Protein AF-U4KP07-F1 (afdb_monomer_lite)

InterPro domains:
  IPR010368 Control of competence regulator ComK, YlbF/YmcA [PF06133] (3-96)
  IPR016783 Biofilm formation YmcA [PIRSF021287] (2-93)
  IPR023378 YheA/YmcA-like domain superfamily [G3DSA:1.20.1500.10] (1-97)
  IPR023378 YheA/YmcA-like domain superfamily [SSF158622] (5-96)
  IPR052767 Bacterial community development regulator [PTHR38448] (1-96)

Sequence (97 aa):
MSKKQELFEMIQTMEELETYKKLESLVNGDKSLKKRISDMKALQKQLVNAKAIGKTNAISQFETEYESVKRSIEEIPKVDIYLDLQNEINNLLLEIK

Organism: NCBI:txid61635

Structure (mmCIF, N/CA/C/O backbone):
data_AF-U4KP07-F1
#
_entry.id   AF-U4KP07-F1
#
loop_
_atom_site.group_PDB
_atom_site.id
_atom_site.type_symbol
_atom_site.label_atom_id
_atom_site.label_alt_id
_atom_site.label_comp_id
_atom_site.label_asym_id
_atom_site.label_entity_id
_atom_site.label_seq_id
_atom_site.pdbx_PDB_ins_code
_atom_site.Cartn_x
_atom_site.Cartn_y
_atom_site.Cartn_z
_atom_site.occupancy
_atom_site.B_iso_or_equiv
_atom_site.auth_seq_id
_atom_site.auth_comp_id
_atom_site.auth_asym_id
_atom_site.auth_atom_id
_atom_site.pdbx_PDB_model_num
ATOM 1 N N . MET A 1 1 ? 26.402 -26.843 0.612 1.00 50.56 1 MET A N 1
ATOM 2 C CA . MET A 1 1 ? 25.754 -25.527 0.451 1.00 50.56 1 MET A CA 1
ATOM 3 C C . MET A 1 1 ? 24.525 -25.501 1.338 1.00 50.56 1 MET A C 1
ATOM 5 O O . MET A 1 1 ? 23.935 -26.557 1.538 1.00 50.56 1 MET A O 1
ATOM 9 N N . SER A 1 2 ? 24.181 -24.369 1.957 1.00 69.00 2 SER A N 1
ATOM 10 C CA . SER A 1 2 ? 22.917 -24.314 2.711 1.00 69.00 2 SER A CA 1
ATOM 11 C C . SER A 1 2 ? 21.752 -24.155 1.729 1.00 69.00 2 SER A C 1
ATOM 13 O O . SER A 1 2 ? 21.925 -23.488 0.712 1.00 69.00 2 SER A O 1
ATOM 15 N N . LYS A 1 3 ? 20.569 -24.713 2.030 1.00 60.44 3 LYS A N 1
ATOM 16 C CA . LYS A 1 3 ? 19.334 -24.527 1.228 1.00 60.44 3 LYS A CA 1
ATOM 17 C C . LYS A 1 3 ? 19.089 -23.065 0.839 1.00 60.44 3 LYS A C 1
ATOM 19 O O . LYS A 1 3 ? 18.578 -22.774 -0.231 1.00 60.44 3 LYS A O 1
ATOM 24 N N . LYS A 1 4 ? 19.507 -22.142 1.708 1.00 59.84 4 LYS A N 1
ATOM 25 C CA . LYS A 1 4 ? 19.429 -20.699 1.503 1.00 59.84 4 LYS A CA 1
ATOM 26 C C . LYS A 1 4 ? 20.278 -20.209 0.331 1.00 59.84 4 LYS A C 1
ATOM 28 O O . LYS A 1 4 ? 19.852 -19.280 -0.329 1.00 59.84 4 LYS A O 1
ATOM 33 N N . GLN A 1 5 ? 21.446 -20.800 0.076 1.00 62.41 5 GLN A N 1
ATOM 34 C CA . GLN A 1 5 ? 22.319 -20.428 -1.045 1.00 62.41 5 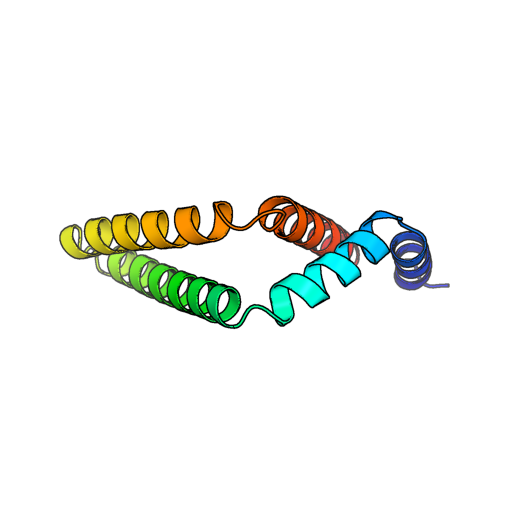GLN A CA 1
ATOM 35 C C . GLN A 1 5 ? 21.797 -20.970 -2.379 1.00 62.41 5 GLN A C 1
ATOM 37 O O . GLN A 1 5 ? 21.759 -20.212 -3.337 1.00 62.41 5 GLN A O 1
ATOM 42 N N . GLU A 1 6 ? 21.321 -22.219 -2.418 1.00 63.69 6 GLU A N 1
ATOM 43 C CA . GLU A 1 6 ? 20.698 -22.796 -3.624 1.00 63.69 6 GLU A CA 1
ATOM 44 C C . GLU A 1 6 ? 19.433 -22.026 -4.022 1.00 63.69 6 GLU A C 1
ATOM 46 O O . GLU A 1 6 ? 19.265 -21.675 -5.185 1.00 63.69 6 GLU A O 1
ATOM 51 N N . LEU A 1 7 ? 18.579 -21.669 -3.053 1.00 59.81 7 LEU A N 1
ATOM 52 C CA . LEU 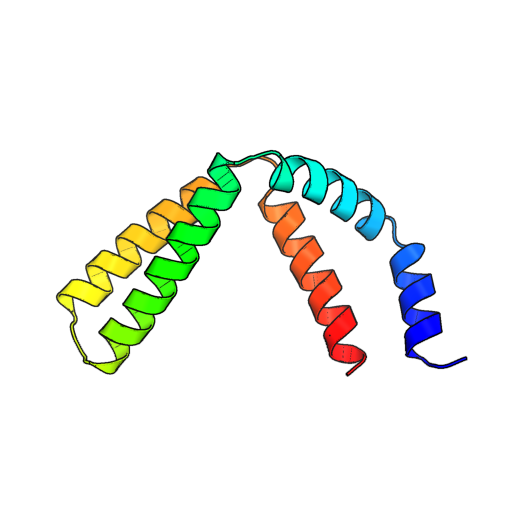A 1 7 ? 17.394 -20.863 -3.347 1.00 59.81 7 LEU A CA 1
ATOM 53 C C . LEU A 1 7 ? 17.758 -19.433 -3.771 1.00 59.81 7 LEU A C 1
ATOM 55 O O . LEU A 1 7 ? 17.089 -18.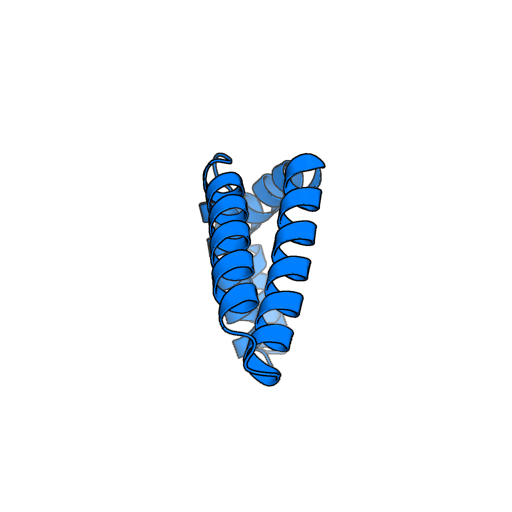860 -4.621 1.00 59.81 7 LEU A O 1
ATOM 59 N N . PHE A 1 8 ? 18.825 -18.852 -3.210 1.00 64.25 8 PHE A N 1
ATOM 60 C CA . PHE A 1 8 ? 19.302 -17.527 -3.616 1.00 64.25 8 PHE A CA 1
ATOM 61 C C . PHE A 1 8 ? 19.828 -17.530 -5.053 1.00 64.25 8 PHE A C 1
ATOM 63 O O . PHE A 1 8 ? 19.575 -16.580 -5.787 1.00 64.25 8 PHE A O 1
ATOM 70 N N . GLU A 1 9 ? 20.522 -18.593 -5.465 1.00 65.19 9 GLU A N 1
ATOM 71 C CA . GLU A 1 9 ? 20.945 -18.786 -6.854 1.00 65.19 9 GLU A CA 1
ATOM 72 C C . GLU A 1 9 ? 19.740 -18.995 -7.776 1.00 65.19 9 GLU A C 1
ATOM 74 O O . GLU A 1 9 ? 19.666 -18.344 -8.814 1.00 65.19 9 GLU A O 1
ATOM 79 N N . MET A 1 10 ? 18.744 -19.791 -7.368 1.00 64.38 10 MET A N 1
ATOM 80 C CA . MET A 1 10 ? 17.502 -19.972 -8.134 1.00 64.38 10 MET A CA 1
ATOM 81 C C . MET A 1 10 ? 16.747 -18.650 -8.332 1.00 64.38 10 MET A C 1
ATOM 83 O O . MET A 1 10 ? 16.396 -18.309 -9.461 1.00 64.38 10 MET A O 1
ATOM 87 N N . ILE A 1 11 ? 16.574 -17.867 -7.262 1.00 63.91 11 ILE A N 1
ATOM 88 C CA . ILE A 1 11 ? 15.947 -16.536 -7.306 1.00 63.91 11 ILE A CA 1
ATOM 89 C C . ILE A 1 11 ? 16.787 -15.561 -8.147 1.00 63.91 11 ILE A C 1
ATOM 91 O O . ILE A 1 11 ? 16.233 -14.723 -8.850 1.00 63.91 11 ILE A O 1
ATOM 95 N N . GLN A 1 12 ? 18.121 -15.654 -8.122 1.00 62.91 12 GLN A N 1
ATOM 96 C CA . GLN A 1 12 ? 18.988 -14.830 -8.975 1.00 62.91 12 GLN A CA 1
ATOM 97 C C . GLN A 1 12 ? 18.899 -15.179 -10.459 1.00 62.91 12 GLN A C 1
ATOM 99 O O . GLN A 1 12 ? 19.087 -14.294 -11.292 1.00 62.91 12 GLN A O 1
ATOM 104 N N . THR A 1 13 ? 18.624 -16.439 -10.788 1.00 64.31 13 THR A N 1
ATOM 105 C CA . THR A 1 13 ? 18.429 -16.886 -12.172 1.00 64.31 13 THR A CA 1
ATOM 106 C C . THR A 1 13 ? 17.009 -16.670 -12.693 1.00 64.31 13 THR A C 1
ATOM 108 O O . THR A 1 13 ? 16.784 -16.810 -13.893 1.00 64.31 13 THR A O 1
ATOM 111 N N . MET A 1 14 ? 16.062 -16.321 -11.818 1.00 68.94 14 MET A N 1
ATOM 112 C CA . MET A 1 14 ? 14.673 -16.061 -12.183 1.00 68.94 14 MET A CA 1
ATOM 113 C C . MET A 1 14 ? 14.542 -14.753 -12.971 1.00 68.94 14 MET A C 1
ATOM 115 O O . MET A 1 14 ? 14.976 -13.681 -12.539 1.00 68.94 14 MET A O 1
ATOM 119 N N . GLU A 1 15 ? 13.897 -14.840 -14.133 1.00 70.31 15 GLU A N 1
ATOM 120 C CA . GLU A 1 15 ? 13.544 -13.697 -14.984 1.00 70.31 15 GLU A CA 1
ATOM 121 C C . GLU A 1 15 ? 12.683 -12.669 -14.221 1.00 70.31 15 GLU A C 1
ATOM 123 O O . GLU A 1 15 ? 12.762 -11.455 -14.466 1.00 70.31 15 GLU A O 1
ATOM 128 N N . GLU A 1 16 ? 11.932 -13.141 -13.221 1.00 67.50 16 GLU A N 1
ATOM 129 C CA . GLU A 1 16 ? 11.165 -12.319 -12.290 1.00 67.50 16 GLU A CA 1
ATOM 130 C C . GLU A 1 16 ? 12.039 -11.340 -11.490 1.00 67.50 16 GLU A C 1
ATOM 132 O O . GLU A 1 16 ? 11.610 -10.210 -11.253 1.00 67.50 16 GLU A O 1
ATOM 137 N N . LEU A 1 17 ? 13.280 -11.694 -11.126 1.00 76.44 17 LEU A N 1
ATOM 138 C CA . LEU A 1 17 ? 14.151 -10.824 -10.325 1.00 76.44 17 LEU A CA 1
ATOM 139 C C . LEU A 1 17 ? 14.695 -9.644 -11.140 1.00 76.44 17 LEU A C 1
ATOM 141 O O . LEU A 1 17 ? 14.765 -8.515 -10.650 1.00 76.44 17 LEU A O 1
ATOM 145 N N . GLU A 1 18 ? 15.068 -9.876 -12.397 1.00 77.50 18 GLU A N 1
ATOM 146 C CA . GLU A 1 18 ? 15.498 -8.798 -13.296 1.00 77.50 18 GLU A CA 1
ATOM 147 C C . GLU A 1 18 ? 14.334 -7.870 -13.656 1.00 77.50 18 GLU A C 1
ATOM 149 O O . GLU A 1 18 ? 14.501 -6.649 -13.744 1.00 77.50 18 GLU A O 1
ATOM 154 N N . THR A 1 19 ? 13.132 -8.428 -13.796 1.00 75.81 19 THR A N 1
ATOM 155 C CA . THR A 1 19 ? 11.900 -7.649 -13.954 1.00 75.81 19 THR A CA 1
ATOM 156 C C . THR A 1 19 ? 11.600 -6.834 -12.695 1.00 75.81 19 THR A C 1
ATOM 158 O O . THR A 1 19 ? 11.350 -5.629 -12.799 1.00 75.81 19 THR A O 1
ATOM 161 N N . TYR A 1 20 ? 11.730 -7.439 -11.510 1.00 80.56 20 TYR A N 1
ATOM 162 C CA . TYR A 1 20 ? 11.578 -6.768 -10.220 1.00 80.56 20 TYR A CA 1
ATOM 163 C C . TYR A 1 20 ? 12.556 -5.602 -10.079 1.00 80.56 20 TYR A C 1
ATOM 165 O O . TYR A 1 20 ? 12.115 -4.497 -9.797 1.00 80.56 20 TYR A O 1
ATOM 173 N N . LYS A 1 21 ? 13.857 -5.779 -10.351 1.00 80.75 21 LYS A N 1
ATOM 174 C CA . LYS A 1 21 ? 14.858 -4.694 -10.252 1.00 80.75 21 LYS A CA 1
ATOM 175 C C . LYS A 1 21 ? 14.552 -3.519 -11.183 1.00 80.75 21 LYS A C 1
ATOM 177 O O . LYS A 1 21 ? 14.721 -2.358 -10.803 1.00 80.75 21 LYS A O 1
ATOM 182 N N . LYS A 1 22 ? 14.093 -3.795 -12.409 1.00 82.44 22 LYS A N 1
ATOM 183 C CA . LYS A 1 22 ? 13.697 -2.747 -13.367 1.00 82.44 22 LYS A CA 1
ATOM 184 C C . LYS A 1 22 ? 12.493 -1.962 -12.857 1.00 82.44 22 LYS A C 1
ATOM 186 O O . LYS A 1 22 ? 12.507 -0.732 -12.889 1.00 82.44 22 LYS A O 1
ATOM 191 N N . LEU A 1 23 ? 11.473 -2.663 -12.369 1.00 80.62 23 LEU A N 1
ATOM 192 C CA . LEU A 1 23 ? 10.291 -2.042 -11.778 1.00 80.62 23 LEU A CA 1
ATOM 193 C C . LEU A 1 23 ? 10.634 -1.295 -10.489 1.00 80.62 23 LEU A C 1
ATOM 195 O O . LEU A 1 23 ? 10.187 -0.170 -10.309 1.00 80.62 23 LEU A O 1
ATOM 199 N N . GLU A 1 24 ? 11.499 -1.855 -9.650 1.00 81.44 24 GLU A N 1
ATOM 200 C CA . GLU A 1 24 ? 11.984 -1.243 -8.419 1.00 81.44 24 GLU A CA 1
ATOM 201 C C . GLU A 1 24 ? 12.686 0.083 -8.708 1.00 81.44 24 GLU A C 1
ATOM 203 O O . GLU A 1 24 ? 12.451 1.054 -7.999 1.00 81.44 24 GLU A O 1
ATOM 208 N N . SER A 1 25 ? 13.508 0.170 -9.758 1.00 81.88 25 SER A N 1
ATOM 209 C CA . SER A 1 25 ? 14.153 1.426 -10.160 1.00 81.88 25 SER A CA 1
ATOM 210 C C . SER A 1 25 ? 13.133 2.490 -10.587 1.00 81.88 25 SER A C 1
ATOM 212 O O . SER A 1 25 ? 13.227 3.643 -10.160 1.00 81.88 25 SER A O 1
ATOM 214 N N . LEU A 1 26 ? 12.118 2.093 -11.361 1.00 76.56 26 LEU A N 1
ATOM 215 C CA . LEU A 1 26 ? 11.033 2.979 -11.796 1.00 76.56 26 LEU A CA 1
ATOM 216 C C . LEU A 1 26 ? 10.189 3.461 -10.606 1.00 76.56 26 LEU A C 1
ATOM 218 O O . LEU A 1 26 ? 9.956 4.659 -10.450 1.00 76.56 26 LEU A O 1
ATOM 222 N N . VAL A 1 27 ? 9.813 2.541 -9.719 1.00 77.44 27 VAL A N 1
ATOM 223 C CA . VAL A 1 27 ? 9.041 2.805 -8.498 1.00 77.44 27 VAL A CA 1
ATOM 224 C C . VAL A 1 27 ? 9.842 3.650 -7.506 1.00 77.44 27 VAL A C 1
ATOM 226 O O . VAL A 1 27 ? 9.314 4.587 -6.910 1.00 77.44 27 VAL A O 1
ATOM 229 N N . ASN A 1 28 ? 11.139 3.376 -7.339 1.00 76.19 28 ASN A N 1
ATOM 230 C CA . ASN A 1 28 ? 11.998 4.129 -6.430 1.00 76.19 28 ASN A CA 1
ATOM 231 C C . ASN A 1 28 ? 12.307 5.542 -6.922 1.00 76.19 28 ASN A C 1
ATOM 233 O O . ASN A 1 28 ? 12.565 6.412 -6.079 1.00 76.19 28 ASN A O 1
ATOM 237 N N . GLY A 1 29 ? 12.300 5.756 -8.239 1.00 79.12 29 GLY A N 1
ATOM 238 C CA . GLY A 1 29 ? 12.418 7.072 -8.863 1.00 79.12 29 GLY A CA 1
ATOM 239 C C . GLY A 1 29 ? 11.161 7.927 -8.698 1.00 79.12 29 GLY A C 1
ATOM 240 O O . GLY A 1 29 ? 11.257 9.156 -8.648 1.00 79.12 29 GLY A O 1
ATOM 241 N N . ASP A 1 30 ? 9.997 7.299 -8.534 1.00 82.00 30 ASP A N 1
ATOM 242 C CA . ASP A 1 30 ? 8.734 8.002 -8.355 1.00 82.00 30 ASP A CA 1
ATOM 243 C C . ASP A 1 30 ? 8.535 8.455 -6.894 1.00 82.00 30 ASP A C 1
ATOM 245 O O . ASP A 1 30 ? 8.046 7.745 -6.008 1.00 82.00 30 ASP A O 1
ATOM 249 N N . LYS A 1 31 ? 8.914 9.713 -6.637 1.00 82.88 31 LYS A N 1
ATOM 250 C CA . LYS A 1 31 ? 8.698 10.380 -5.343 1.00 82.88 31 LYS A CA 1
ATOM 251 C C . LYS A 1 31 ? 7.214 10.485 -4.972 1.00 82.88 31 LYS A C 1
ATOM 253 O O . LYS A 1 31 ? 6.898 10.483 -3.782 1.00 82.88 31 LYS A O 1
ATOM 258 N N . SER A 1 32 ? 6.320 10.584 -5.959 1.00 84.12 32 SER A N 1
ATOM 259 C CA . SER A 1 32 ? 4.870 10.645 -5.748 1.00 84.12 32 SER A CA 1
ATOM 260 C C . SER A 1 32 ? 4.360 9.304 -5.235 1.00 84.1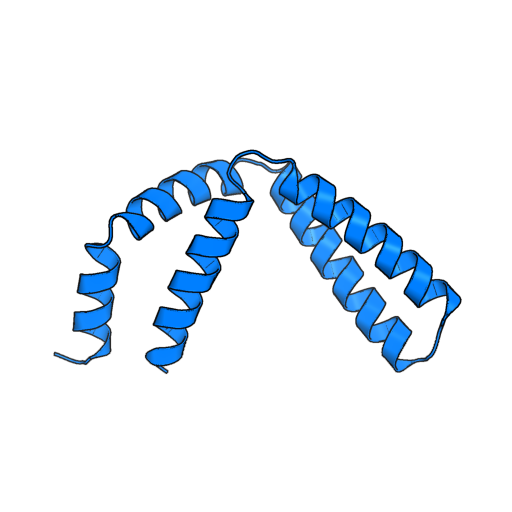2 32 SER A C 1
ATOM 262 O O . SER A 1 32 ? 3.674 9.264 -4.215 1.00 84.12 32 SER A O 1
ATOM 264 N N . LEU A 1 33 ? 4.785 8.199 -5.853 1.00 84.12 33 LEU A N 1
ATOM 265 C CA . LEU A 1 33 ? 4.461 6.844 -5.407 1.00 84.12 33 LEU A CA 1
ATOM 266 C C . LEU A 1 33 ? 4.977 6.566 -3.992 1.00 84.12 33 LEU A C 1
ATOM 268 O O . LEU A 1 33 ? 4.215 6.132 -3.128 1.00 84.12 33 LEU A O 1
ATOM 272 N N . LYS A 1 34 ? 6.242 6.893 -3.701 1.00 83.81 34 LYS A N 1
ATOM 273 C CA . LYS A 1 34 ? 6.791 6.758 -2.339 1.00 83.81 34 LYS A CA 1
ATOM 274 C C . LYS A 1 34 ? 5.972 7.518 -1.303 1.00 83.81 34 LYS A C 1
ATOM 276 O O . LYS A 1 34 ? 5.704 6.987 -0.223 1.00 83.81 34 LYS A O 1
ATOM 281 N N . LYS A 1 35 ? 5.557 8.742 -1.635 1.00 87.75 35 LYS A N 1
ATOM 282 C CA . LYS A 1 35 ? 4.697 9.545 -0.766 1.00 87.75 35 LYS A CA 1
ATOM 283 C C . LYS A 1 35 ? 3.332 8.878 -0.576 1.00 87.75 35 LYS A C 1
ATOM 285 O O . LYS A 1 35 ? 2.924 8.700 0.564 1.00 87.75 35 LYS A O 1
ATOM 290 N N . ARG A 1 36 ? 2.680 8.427 -1.653 1.00 88.94 36 ARG A N 1
ATOM 291 C CA . ARG A 1 36 ? 1.384 7.723 -1.598 1.00 88.94 36 ARG A CA 1
ATOM 292 C C . ARG A 1 36 ? 1.451 6.455 -0.746 1.00 88.94 36 ARG A C 1
ATOM 294 O O . ARG A 1 36 ? 0.589 6.257 0.099 1.00 88.94 36 ARG A O 1
ATOM 301 N N . ILE A 1 37 ? 2.494 5.634 -0.894 1.00 85.44 37 ILE A N 1
ATOM 302 C CA . ILE A 1 37 ? 2.694 4.427 -0.069 1.00 85.44 37 ILE A CA 1
ATOM 303 C C . ILE A 1 37 ? 2.895 4.794 1.405 1.00 85.44 37 ILE A C 1
ATOM 305 O O . ILE A 1 37 ? 2.369 4.118 2.290 1.00 85.44 37 ILE A O 1
ATOM 309 N N . SER A 1 38 ? 3.659 5.851 1.688 1.00 88.44 38 SER A N 1
ATOM 310 C CA . SER A 1 38 ? 3.851 6.338 3.057 1.00 88.44 38 SER A CA 1
ATOM 311 C C . SER A 1 38 ? 2.533 6.813 3.674 1.00 88.44 38 SER A C 1
ATOM 313 O O . SER A 1 38 ? 2.206 6.422 4.796 1.00 88.44 38 SER A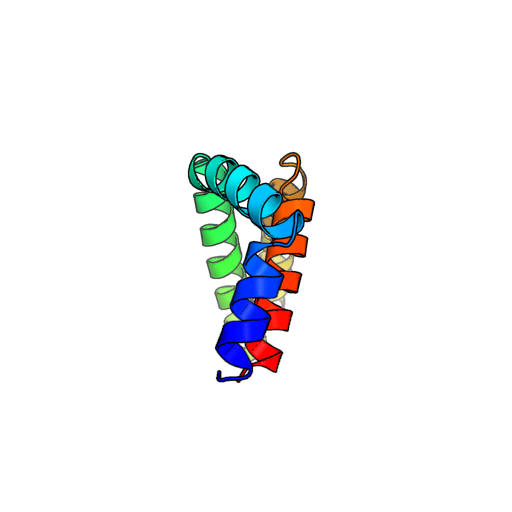 O 1
ATOM 315 N N . ASP A 1 39 ? 1.763 7.604 2.927 1.00 89.62 39 ASP A N 1
ATOM 316 C CA . ASP A 1 39 ? 0.454 8.116 3.336 1.00 89.62 39 ASP A CA 1
ATOM 317 C C . ASP A 1 39 ? -0.526 6.943 3.571 1.00 89.62 39 ASP A C 1
ATOM 319 O O . ASP A 1 39 ? -1.178 6.874 4.613 1.00 89.62 39 ASP A O 1
ATOM 323 N N . MET A 1 40 ? -0.532 5.938 2.686 1.00 90.44 40 MET A N 1
ATOM 324 C CA . MET A 1 40 ? -1.328 4.710 2.824 1.00 90.44 40 MET A CA 1
ATOM 325 C C . MET A 1 40 ? -0.991 3.928 4.104 1.00 90.44 40 MET A C 1
ATOM 327 O O . MET A 1 40 ? -1.890 3.499 4.828 1.00 90.44 40 MET A O 1
ATOM 331 N N . LYS A 1 41 ? 0.300 3.760 4.425 1.00 90.69 41 LYS A N 1
ATOM 332 C CA . LYS A 1 41 ? 0.742 3.079 5.658 1.00 90.69 41 LYS A CA 1
ATOM 333 C C . LYS A 1 41 ? 0.340 3.850 6.916 1.00 90.69 41 LYS A C 1
ATOM 335 O O . LYS A 1 41 ? -0.028 3.239 7.922 1.00 90.69 41 LYS A O 1
ATOM 340 N N . ALA A 1 42 ? 0.401 5.181 6.873 1.00 93.50 42 ALA A N 1
ATOM 341 C CA . ALA A 1 42 ? -0.049 6.024 7.975 1.00 93.50 42 ALA A CA 1
ATOM 342 C C . ALA A 1 42 ? -1.560 5.870 8.211 1.00 93.50 42 ALA A C 1
ATOM 344 O O . ALA A 1 42 ? -1.967 5.627 9.351 1.00 93.50 42 ALA A O 1
ATOM 345 N N . LEU A 1 43 ? -2.362 5.904 7.141 1.00 93.12 43 LEU A N 1
ATOM 346 C CA . LEU A 1 43 ? -3.809 5.668 7.187 1.00 93.12 43 LEU A CA 1
ATOM 347 C C . LEU A 1 43 ? -4.143 4.280 7.736 1.00 93.12 43 LEU A C 1
ATOM 349 O O . LEU A 1 43 ? -4.984 4.159 8.621 1.00 93.12 43 LEU A O 1
ATOM 353 N N . GLN A 1 44 ? -3.431 3.236 7.306 1.00 90.69 44 GLN A N 1
ATOM 354 C CA . GLN A 1 44 ? -3.633 1.879 7.821 1.00 90.69 44 GLN A CA 1
ATOM 355 C C . GLN A 1 44 ? -3.381 1.798 9.337 1.00 90.69 44 GLN A C 1
ATOM 357 O O . GLN A 1 44 ? -4.155 1.180 10.070 1.00 90.69 44 GLN A O 1
ATOM 362 N N . LYS A 1 45 ? -2.337 2.469 9.840 1.00 94.19 45 LYS A N 1
ATOM 363 C CA . LYS A 1 45 ? -2.058 2.544 11.282 1.00 94.19 45 LYS A CA 1
ATOM 364 C C . LYS A 1 45 ? -3.151 3.307 12.035 1.00 94.19 45 LYS A C 1
ATOM 366 O O . LYS A 1 45 ? -3.561 2.879 13.115 1.00 94.19 45 LYS A O 1
ATOM 371 N N . GLN A 1 46 ? -3.622 4.423 11.481 1.00 91.75 46 GLN A N 1
ATOM 372 C CA . GLN A 1 46 ? -4.725 5.195 12.056 1.00 91.75 46 GLN A CA 1
ATOM 373 C C . GLN A 1 46 ? -6.026 4.389 12.078 1.00 91.75 46 GLN A C 1
ATOM 375 O O . GLN A 1 46 ? -6.725 4.409 13.089 1.00 91.75 46 GLN A O 1
ATOM 380 N N . LEU A 1 47 ? -6.297 3.616 11.027 1.00 92.31 47 LEU A N 1
ATOM 381 C CA . LEU A 1 47 ? -7.441 2.722 10.933 1.00 92.31 47 LEU A CA 1
ATOM 382 C C . LEU A 1 47 ? -7.395 1.623 11.999 1.00 92.31 47 LEU A C 1
ATOM 384 O O . LEU A 1 47 ? -8.383 1.419 12.700 1.00 92.31 47 LEU A O 1
ATOM 388 N N . VAL A 1 48 ? -6.250 0.950 12.173 1.00 94.12 48 VAL A N 1
ATOM 389 C CA . VAL A 1 48 ? -6.067 -0.060 13.235 1.00 94.12 48 VAL A CA 1
ATOM 390 C C . VAL A 1 48 ? -6.301 0.555 14.615 1.00 94.12 48 VAL A C 1
ATOM 392 O O . VAL A 1 48 ? -7.009 -0.029 15.433 1.00 94.12 48 VAL A O 1
ATOM 395 N N . ASN A 1 49 ? -5.778 1.759 14.864 1.00 93.38 49 ASN A N 1
ATOM 396 C CA . ASN A 1 49 ? -6.010 2.471 16.120 1.00 93.38 49 ASN A CA 1
ATOM 397 C C . ASN A 1 49 ? -7.496 2.825 16.313 1.00 93.38 49 ASN A C 1
ATOM 399 O O . ASN A 1 49 ? -8.057 2.569 17.372 1.00 93.38 49 ASN A O 1
ATOM 403 N N . ALA A 1 50 ? -8.158 3.359 15.282 1.00 91.81 50 ALA A N 1
ATOM 404 C CA . ALA A 1 50 ? -9.576 3.709 15.319 1.00 91.81 50 ALA A CA 1
ATOM 405 C C . ALA A 1 50 ? -10.472 2.484 15.569 1.00 91.81 50 ALA A C 1
ATOM 407 O O . ALA A 1 50 ? -11.421 2.583 16.352 1.00 91.81 50 ALA A O 1
ATOM 408 N N . LYS A 1 51 ? -10.135 1.334 14.963 1.00 90.69 51 LYS A N 1
ATOM 409 C CA . LYS A 1 51 ? -10.771 0.030 15.213 1.00 90.69 51 LYS A CA 1
ATOM 410 C C . LYS A 1 51 ? -10.571 -0.421 16.659 1.00 90.69 51 LYS A C 1
ATOM 412 O O . LYS A 1 51 ? -11.544 -0.812 17.295 1.00 90.69 51 LYS A O 1
ATOM 417 N N . ALA A 1 52 ? -9.359 -0.291 17.200 1.00 92.75 52 ALA A N 1
ATOM 418 C CA . ALA A 1 52 ? -9.052 -0.676 18.579 1.00 92.75 52 ALA A CA 1
ATOM 419 C C . ALA A 1 52 ? -9.859 0.115 19.627 1.00 92.75 52 ALA A C 1
ATOM 421 O O . ALA A 1 52 ? -10.239 -0.443 20.652 1.00 92.75 52 ALA A O 1
ATOM 422 N N . ILE A 1 53 ? -10.152 1.394 19.367 1.00 93.12 53 ILE A N 1
ATOM 423 C CA . ILE A 1 53 ? -10.920 2.266 20.277 1.00 93.12 53 ILE A CA 1
ATOM 424 C C . ILE A 1 53 ? -12.406 2.412 19.897 1.00 93.12 53 ILE A C 1
ATOM 426 O O . ILE A 1 53 ? -13.107 3.230 20.492 1.00 93.12 53 ILE A O 1
ATOM 430 N N . GLY A 1 54 ? -12.891 1.668 18.896 1.00 89.81 54 GLY A N 1
ATOM 431 C CA . GLY A 1 54 ? -14.309 1.622 18.513 1.00 89.81 54 GLY A CA 1
ATOM 432 C C . GLY A 1 54 ? -14.886 2.904 17.892 1.00 89.81 54 GLY A C 1
ATOM 433 O O . GLY A 1 54 ? -16.096 3.119 17.951 1.00 89.81 54 GLY A O 1
ATOM 434 N N . LYS A 1 55 ? -14.064 3.780 17.294 1.00 90.00 55 LYS A N 1
ATOM 435 C CA . LYS A 1 55 ? -14.534 5.043 16.683 1.00 90.00 55 LYS A CA 1
ATOM 436 C C . LYS A 1 55 ? -15.075 4.831 15.263 1.00 90.00 55 LYS A C 1
ATOM 438 O O . LYS A 1 55 ? -14.397 5.147 14.289 1.00 90.00 55 LYS A O 1
ATOM 443 N N . THR A 1 56 ? -16.312 4.358 15.143 1.00 87.56 56 THR A N 1
ATOM 444 C CA . THR A 1 56 ? -16.994 4.036 13.868 1.00 87.56 56 THR A CA 1
ATOM 445 C C . THR A 1 56 ? -16.922 5.128 12.795 1.00 87.56 56 THR A C 1
ATOM 447 O O . THR A 1 56 ? -16.599 4.821 11.650 1.00 87.56 56 THR A O 1
ATOM 450 N N . ASN A 1 57 ? -17.126 6.402 13.145 1.00 90.12 57 ASN A N 1
ATOM 451 C CA . ASN A 1 57 ? -17.031 7.502 12.170 1.00 90.12 57 ASN A CA 1
ATOM 452 C C . ASN A 1 57 ? -15.608 7.672 11.610 1.00 90.12 57 ASN A C 1
ATOM 454 O O . ASN A 1 57 ? -15.434 7.868 10.411 1.00 90.12 57 ASN A O 1
ATOM 458 N N . ALA A 1 58 ? -14.589 7.555 12.468 1.00 89.44 58 ALA A N 1
ATOM 459 C CA . ALA A 1 58 ? -13.192 7.657 12.051 1.00 89.44 58 ALA A CA 1
ATOM 460 C C . ALA A 1 58 ? -12.752 6.429 11.240 1.00 89.44 58 ALA A C 1
ATOM 462 O O . ALA A 1 58 ? -11.978 6.565 10.303 1.00 89.44 58 ALA A O 1
ATOM 463 N N . ILE A 1 59 ? -13.271 5.241 11.571 1.00 91.25 59 ILE A N 1
ATOM 464 C CA . ILE A 1 59 ? -13.029 4.006 10.811 1.00 91.25 59 ILE A CA 1
ATOM 465 C C . ILE A 1 59 ? -13.499 4.179 9.364 1.00 91.25 59 ILE A C 1
ATOM 467 O O . ILE A 1 59 ? -12.703 3.980 8.455 1.00 91.25 59 ILE A O 1
ATOM 471 N N . SER A 1 60 ? -14.746 4.616 9.161 1.00 92.88 60 SER A N 1
ATOM 472 C CA . SER A 1 60 ? -15.311 4.821 7.819 1.00 92.88 60 SER A CA 1
ATOM 473 C C . SER A 1 60 ? -14.542 5.876 7.012 1.00 92.88 60 SER A C 1
ATOM 475 O O . SER A 1 60 ? -14.246 5.680 5.830 1.00 92.88 60 SER A O 1
ATOM 477 N N . GLN A 1 61 ? -14.142 6.974 7.664 1.00 93.25 61 GLN A N 1
ATOM 478 C CA . GLN A 1 61 ? -13.326 8.008 7.030 1.00 93.25 61 GLN A CA 1
ATOM 479 C C . GLN A 1 61 ? -11.958 7.461 6.595 1.00 93.25 61 GLN A C 1
ATOM 481 O O . GLN A 1 61 ? -11.585 7.601 5.432 1.00 93.25 61 GLN A O 1
ATOM 486 N N . PHE A 1 62 ? -11.230 6.798 7.498 1.00 92.56 62 PHE A N 1
ATOM 487 C CA . PHE A 1 62 ? -9.915 6.243 7.180 1.00 92.56 62 PHE A CA 1
ATOM 488 C C . PHE A 1 62 ? -9.986 5.110 6.153 1.00 92.56 62 PHE A C 1
ATOM 490 O O . PHE A 1 62 ? -9.068 4.993 5.350 1.00 92.56 62 PHE A O 1
ATOM 497 N N . GLU A 1 63 ? -11.053 4.305 6.129 1.00 91.06 63 GLU A N 1
ATOM 498 C CA . GLU A 1 63 ? -11.280 3.304 5.075 1.00 91.06 63 GLU A CA 1
ATOM 499 C C . GLU A 1 63 ? -11.484 3.967 3.712 1.00 91.06 63 GLU A C 1
ATOM 501 O O . GLU A 1 63 ? -10.856 3.564 2.737 1.00 91.06 63 GLU A O 1
ATOM 506 N N . THR A 1 64 ? -12.282 5.032 3.646 1.00 94.62 64 THR A N 1
ATOM 507 C CA . THR A 1 64 ? -12.507 5.772 2.395 1.00 94.62 64 THR A CA 1
ATOM 508 C C . THR A 1 64 ? -11.217 6.417 1.882 1.00 94.62 64 THR A C 1
ATOM 510 O O . THR A 1 64 ? -10.889 6.308 0.699 1.00 94.62 64 THR A O 1
ATOM 513 N N . GLU A 1 65 ? -10.460 7.070 2.767 1.00 93.12 65 GLU A N 1
ATOM 514 C CA . GLU A 1 65 ? -9.173 7.679 2.421 1.00 93.12 65 GLU A CA 1
ATOM 515 C C . GLU A 1 65 ? -8.145 6.618 2.003 1.00 93.12 65 GLU A C 1
ATOM 517 O O . GLU A 1 65 ? -7.445 6.799 1.005 1.00 93.12 65 GLU A O 1
ATOM 522 N N . TYR A 1 66 ? -8.091 5.486 2.710 1.00 92.62 66 TYR A N 1
ATOM 523 C CA . TYR A 1 66 ? -7.221 4.361 2.373 1.00 92.62 66 TYR A CA 1
ATOM 524 C C . TYR A 1 66 ? -7.526 3.812 0.977 1.00 92.62 66 TYR A C 1
ATOM 526 O O . TYR A 1 66 ? -6.610 3.689 0.166 1.00 92.62 66 TYR A O 1
ATOM 534 N N . GLU A 1 67 ? -8.797 3.555 0.661 1.00 92.06 67 GLU A N 1
ATOM 535 C CA . GLU A 1 67 ? -9.210 3.069 -0.660 1.00 92.06 67 GLU A CA 1
ATOM 536 C C . GLU A 1 67 ? -8.900 4.079 -1.770 1.00 92.06 67 GLU A C 1
ATOM 538 O O . GLU A 1 67 ? -8.454 3.701 -2.853 1.00 92.06 67 GLU A O 1
ATOM 543 N N . SER A 1 68 ? -9.066 5.378 -1.506 1.00 93.19 68 SER A N 1
ATOM 544 C CA . SER A 1 68 ? -8.696 6.417 -2.471 1.00 93.19 68 SER A CA 1
ATOM 545 C C . SER A 1 68 ? -7.194 6.427 -2.753 1.00 93.19 68 SER A C 1
ATOM 547 O O . SER A 1 68 ? -6.787 6.550 -3.911 1.00 93.19 68 SER A O 1
ATOM 549 N N . VAL A 1 69 ? -6.358 6.317 -1.716 1.00 89.94 69 VAL A N 1
ATOM 550 C CA . VAL A 1 69 ? -4.900 6.283 -1.890 1.00 89.94 69 VAL A CA 1
ATOM 551 C C . VAL A 1 69 ? -4.480 4.987 -2.581 1.00 89.94 69 VAL A C 1
ATOM 553 O O . VAL A 1 69 ? -3.662 5.049 -3.498 1.00 89.94 69 VAL A O 1
ATOM 556 N N . LYS A 1 70 ? -5.079 3.850 -2.213 1.00 87.12 70 LYS A N 1
ATOM 557 C CA . LYS A 1 70 ? -4.840 2.540 -2.829 1.00 87.12 70 LYS A CA 1
ATOM 558 C C . LYS A 1 70 ? -5.136 2.557 -4.328 1.00 87.12 70 LYS A C 1
ATOM 560 O O . LYS A 1 70 ? -4.236 2.258 -5.104 1.00 87.12 70 LYS A O 1
ATOM 565 N N . ARG A 1 71 ? -6.313 3.034 -4.749 1.00 88.94 71 ARG A N 1
ATOM 566 C CA . ARG A 1 71 ? -6.643 3.178 -6.182 1.00 88.94 71 ARG A CA 1
ATOM 567 C C . ARG A 1 71 ? -5.653 4.067 -6.919 1.00 88.94 71 ARG A C 1
ATOM 569 O O . ARG A 1 71 ? -5.219 3.741 -8.011 1.00 88.94 71 ARG A O 1
ATOM 576 N N . SER A 1 72 ? -5.246 5.172 -6.296 1.00 87.00 72 SER A N 1
ATOM 577 C CA . SER A 1 72 ? -4.279 6.082 -6.913 1.00 87.00 72 SER A CA 1
ATOM 578 C C . SER A 1 72 ? -2.879 5.480 -7.077 1.00 87.00 72 SER A C 1
ATOM 580 O O . SER A 1 72 ? -2.077 5.995 -7.853 1.00 87.00 72 SER A O 1
ATOM 582 N N . ILE A 1 73 ? -2.563 4.441 -6.298 1.00 85.06 73 ILE A N 1
ATOM 583 C CA . ILE A 1 73 ? -1.351 3.646 -6.462 1.00 85.06 73 ILE A CA 1
ATOM 584 C C . ILE A 1 73 ? -1.580 2.655 -7.604 1.00 85.06 73 ILE A C 1
ATOM 586 O O . ILE A 1 73 ? -0.785 2.674 -8.532 1.00 85.06 73 ILE A O 1
ATOM 590 N N . GLU A 1 74 ? -2.674 1.887 -7.590 1.00 83.62 74 GLU A N 1
ATOM 591 C CA . GLU A 1 74 ? -3.045 0.901 -8.632 1.00 83.62 74 GLU A CA 1
ATOM 592 C C . GLU A 1 74 ? -3.137 1.513 -10.047 1.00 83.62 74 GLU A C 1
ATOM 594 O O . GLU A 1 74 ? -2.805 0.871 -11.039 1.00 83.62 74 GLU A O 1
ATOM 599 N N . GLU A 1 75 ? -3.512 2.790 -10.167 1.00 85.00 75 GLU A N 1
ATOM 600 C CA . GLU A 1 75 ? -3.500 3.527 -11.442 1.00 85.00 75 GLU A CA 1
ATOM 601 C C . GLU A 1 75 ? -2.093 3.705 -12.044 1.00 85.00 75 GLU A C 1
ATOM 603 O O . GLU A 1 75 ? -1.959 4.025 -13.230 1.00 85.00 75 GLU A O 1
ATOM 608 N N . ILE A 1 76 ? -1.031 3.524 -11.254 1.00 81.19 76 ILE A N 1
ATOM 609 C CA . ILE A 1 76 ? 0.343 3.649 -11.731 1.00 81.19 76 ILE A CA 1
ATOM 610 C C . ILE A 1 76 ? 0.687 2.410 -12.561 1.00 81.19 76 ILE A C 1
ATOM 612 O O . ILE A 1 76 ? 0.694 1.289 -12.042 1.00 81.19 76 ILE A O 1
ATOM 616 N N . PRO A 1 77 ? 1.052 2.586 -13.846 1.00 78.44 77 PRO A N 1
ATOM 617 C CA . PRO A 1 77 ? 1.365 1.466 -14.713 1.00 78.44 77 PRO A CA 1
ATOM 618 C C . PRO A 1 77 ? 2.436 0.568 -14.100 1.00 78.44 77 PRO A C 1
ATOM 620 O O . PRO A 1 77 ? 3.521 1.031 -13.744 1.00 78.44 77 PRO A O 1
ATOM 623 N N . LYS A 1 78 ? 2.151 -0.737 -14.071 1.00 75.50 78 LYS A N 1
ATOM 624 C CA . LYS A 1 78 ? 3.057 -1.794 -13.594 1.00 75.50 78 LYS A CA 1
ATOM 625 C C . LYS A 1 78 ? 3.305 -1.806 -12.078 1.00 75.50 78 LYS A C 1
ATOM 627 O O . LYS A 1 78 ? 4.138 -2.599 -11.641 1.00 75.50 78 LYS A O 1
ATOM 632 N N . VAL A 1 79 ? 2.607 -0.990 -11.278 1.00 80.81 79 VAL A N 1
ATOM 633 C CA . VAL A 1 79 ? 2.746 -1.058 -9.813 1.00 80.81 79 VAL A CA 1
ATOM 634 C C . VAL A 1 79 ? 2.214 -2.378 -9.263 1.00 80.81 79 VAL A C 1
ATOM 636 O O . VAL A 1 79 ? 2.843 -2.946 -8.380 1.00 80.81 79 VAL A O 1
ATOM 639 N N . ASP A 1 80 ? 1.113 -2.888 -9.819 1.00 76.62 80 ASP A N 1
ATOM 640 C CA . ASP A 1 80 ? 0.511 -4.152 -9.384 1.00 76.62 80 ASP A CA 1
ATOM 641 C C . ASP A 1 80 ? 1.485 -5.305 -9.620 1.00 76.62 80 ASP A C 1
ATOM 643 O O . ASP A 1 80 ? 1.821 -6.036 -8.699 1.00 76.62 80 ASP A O 1
ATOM 647 N N . ILE A 1 81 ? 2.078 -5.349 -10.818 1.00 77.19 81 ILE A N 1
ATOM 648 C CA . ILE A 1 81 ? 3.120 -6.318 -11.184 1.00 77.19 81 ILE A CA 1
ATOM 649 C C . ILE A 1 81 ? 4.314 -6.220 -10.225 1.00 77.19 81 ILE A C 1
ATOM 651 O O . ILE A 1 81 ? 4.869 -7.232 -9.812 1.00 77.19 81 ILE A O 1
ATOM 655 N N . TYR A 1 82 ? 4.724 -5.005 -9.853 1.00 82.31 82 TYR A N 1
ATOM 656 C CA . TYR A 1 82 ? 5.803 -4.815 -8.886 1.00 82.31 82 TYR A CA 1
ATOM 657 C C . TYR A 1 82 ? 5.440 -5.344 -7.490 1.00 82.31 82 TYR A C 1
ATOM 659 O O . TYR A 1 82 ? 6.271 -5.993 -6.856 1.00 82.31 82 TYR A O 1
ATOM 667 N N . LEU A 1 83 ? 4.225 -5.071 -7.008 1.00 80.50 83 LEU A N 1
ATOM 668 C CA . LEU A 1 83 ? 3.749 -5.527 -5.701 1.00 80.50 83 LEU A CA 1
ATOM 669 C C . LEU A 1 83 ? 3.569 -7.048 -5.656 1.00 80.50 83 LEU A C 1
ATOM 671 O O . LEU A 1 83 ? 3.926 -7.666 -4.653 1.00 80.50 83 LEU A O 1
ATOM 675 N N . ASP A 1 84 ? 3.080 -7.649 -6.737 1.00 79.50 84 ASP A N 1
ATOM 676 C CA . ASP A 1 84 ? 2.935 -9.098 -6.874 1.00 79.50 84 ASP A CA 1
ATOM 677 C C . ASP A 1 84 ? 4.303 -9.782 -6.853 1.00 79.50 84 ASP A C 1
ATOM 679 O O . ASP A 1 84 ? 4.542 -10.642 -6.005 1.00 79.50 84 ASP A O 1
ATOM 683 N N . LEU A 1 85 ? 5.254 -9.309 -7.667 1.00 79.31 85 LEU A N 1
ATOM 684 C CA . LEU A 1 85 ? 6.637 -9.801 -7.651 1.00 79.31 85 LEU A CA 1
ATOM 685 C C . LEU A 1 85 ? 7.296 -9.615 -6.279 1.00 79.31 85 LEU A C 1
ATOM 687 O O . LEU A 1 85 ? 8.011 -10.492 -5.797 1.00 79.31 85 LEU A O 1
ATOM 691 N N . GLN A 1 86 ? 7.049 -8.482 -5.615 1.00 78.88 86 GLN A N 1
ATOM 692 C CA . GLN A 1 86 ? 7.545 -8.243 -4.262 1.00 78.88 86 GLN A CA 1
ATOM 693 C C . GLN A 1 86 ? 6.978 -9.262 -3.265 1.00 78.88 86 GLN A C 1
ATOM 695 O O . GLN A 1 86 ? 7.712 -9.746 -2.401 1.00 78.88 86 GLN A O 1
ATOM 700 N N . ASN A 1 87 ? 5.688 -9.585 -3.364 1.00 82.06 87 ASN A N 1
ATOM 701 C CA . ASN A 1 87 ? 5.042 -10.584 -2.519 1.00 82.06 87 ASN A CA 1
ATOM 702 C C . ASN A 1 87 ? 5.562 -11.993 -2.803 1.00 82.06 87 ASN A C 1
ATOM 704 O O . ASN A 1 87 ? 5.851 -12.719 -1.855 1.00 82.06 87 ASN A O 1
ATOM 708 N N . GLU A 1 88 ? 5.737 -12.370 -4.068 1.00 77.75 88 GLU A N 1
ATOM 709 C CA . GLU A 1 88 ? 6.313 -13.659 -4.459 1.00 77.75 88 GLU A CA 1
ATOM 710 C C . GLU A 1 88 ? 7.732 -13.826 -3.908 1.00 77.75 88 GLU A C 1
ATOM 712 O O . GLU A 1 88 ? 8.011 -14.805 -3.214 1.00 77.75 88 GLU A O 1
ATOM 717 N N . ILE A 1 89 ? 8.601 -12.827 -4.104 1.00 77.06 89 ILE A N 1
ATOM 718 C CA . ILE A 1 89 ? 9.961 -12.832 -3.548 1.00 77.06 89 ILE A CA 1
ATOM 719 C C . ILE A 1 89 ? 9.917 -12.905 -2.016 1.00 77.06 89 ILE A C 1
ATOM 721 O O . ILE A 1 89 ? 10.661 -13.677 -1.414 1.00 77.06 89 ILE A O 1
ATOM 725 N N . ASN A 1 90 ? 9.041 -12.140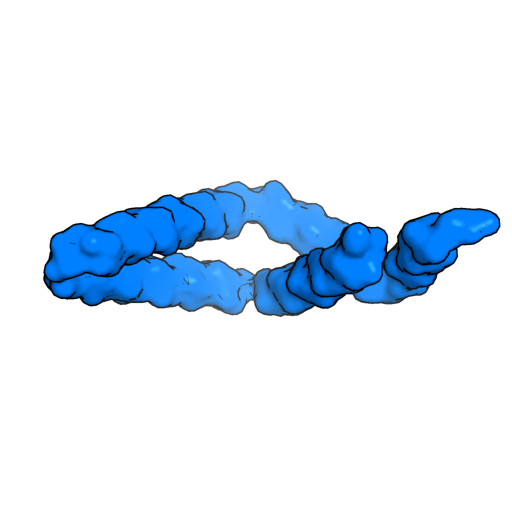 -1.359 1.00 81.50 90 ASN A N 1
ATOM 726 C CA . ASN A 1 90 ? 8.904 -12.186 0.098 1.00 81.50 90 ASN A CA 1
ATOM 727 C C . ASN A 1 90 ? 8.429 -13.553 0.604 1.00 81.50 90 ASN A C 1
ATOM 729 O O . ASN A 1 90 ? 8.941 -14.025 1.617 1.00 81.50 90 ASN A O 1
ATOM 733 N N . ASN A 1 91 ? 7.484 -14.193 -0.083 1.00 79.75 91 ASN A N 1
ATOM 734 C CA . ASN A 1 91 ? 6.999 -15.525 0.269 1.00 79.75 91 ASN A CA 1
ATOM 735 C C . ASN A 1 91 ? 8.117 -16.561 0.136 1.00 79.75 91 ASN A C 1
ATOM 737 O O . ASN A 1 91 ? 8.361 -17.304 1.085 1.00 79.75 91 ASN A O 1
ATOM 741 N N . LEU A 1 92 ? 8.869 -16.526 -0.970 1.00 74.62 92 LEU A N 1
ATOM 742 C CA . LEU A 1 92 ? 10.058 -17.362 -1.153 1.00 74.62 92 LEU A CA 1
ATOM 743 C C . LEU A 1 92 ? 11.076 -17.143 -0.025 1.00 74.62 92 LEU A C 1
ATOM 745 O O . LEU A 1 92 ? 11.638 -18.098 0.499 1.00 74.62 92 LEU A O 1
ATOM 749 N N . LEU A 1 93 ? 11.294 -15.895 0.404 1.00 74.94 93 LEU A N 1
ATOM 750 C CA . LEU A 1 93 ? 12.196 -15.578 1.517 1.00 74.94 93 LEU A CA 1
ATOM 751 C C . LEU A 1 93 ? 11.677 -16.051 2.884 1.00 74.94 93 LEU A C 1
ATOM 753 O O . LEU A 1 93 ? 12.486 -16.357 3.763 1.00 74.94 93 LEU A O 1
ATOM 757 N N . LEU A 1 94 ? 10.360 -16.088 3.092 1.00 74.69 94 LEU A N 1
ATOM 758 C CA . LEU A 1 94 ? 9.747 -16.575 4.329 1.00 74.69 94 LEU A CA 1
ATOM 759 C C . LEU A 1 94 ? 9.829 -18.097 4.452 1.00 74.69 94 LEU A C 1
ATOM 761 O O . LEU A 1 94 ? 10.061 -18.576 5.556 1.00 74.69 94 LEU A O 1
ATOM 765 N N . GLU A 1 95 ? 9.735 -18.843 3.349 1.00 69.50 95 GLU A N 1
ATOM 766 C CA . GLU A 1 95 ? 9.941 -20.303 3.343 1.00 69.50 95 GLU A CA 1
ATOM 767 C C . GLU A 1 95 ? 11.378 -20.720 3.713 1.00 69.50 95 GLU A C 1
ATOM 769 O O . GLU A 1 95 ? 11.633 -21.873 4.059 1.00 69.50 95 GLU A O 1
ATOM 774 N N . ILE A 1 96 ? 12.329 -19.781 3.665 1.00 61.91 96 ILE A N 1
ATOM 775 C CA . ILE A 1 96 ? 13.733 -19.995 4.050 1.00 61.91 96 ILE A CA 1
ATOM 776 C C . ILE A 1 96 ? 13.952 -19.833 5.567 1.00 61.91 96 ILE A C 1
ATOM 778 O O . ILE A 1 96 ? 15.005 -20.234 6.076 1.00 61.91 96 ILE A O 1
ATOM 782 N N . LYS A 1 97 ? 13.019 -19.192 6.281 1.00 51.28 97 LYS A N 1
ATOM 783 C CA . LYS A 1 97 ? 13.142 -18.872 7.710 1.00 51.28 97 LYS A CA 1
ATOM 784 C C . LYS A 1 97 ? 12.741 -20.043 8.599 1.00 51.28 97 LYS A C 1
ATOM 786 O O . LYS A 1 97 ? 13.465 -20.237 9.600 1.00 51.28 97 LYS A O 1
#

Secondary structure (DSSP, 8-state):
--HHHHHHHHHHH-HHHHHHHHHHHHHHH-HHHHHHHHHHHHHHHHHHHHHHTT-HHHHHHHHHHHHHHHHHHHTSTTHHHHHHHHHHHHHHHHTT-

pLDDT: mean 80.92, std 10.65, range [50.56, 94.62]

Foldseek 3Di:
DDPVVVLVVVCVPDPLNVVLVVVCVVCVVDPVNVVLVVVLVVLVVQLVVCVVVVVVVSNVVSVVVNVVSVVVNVPPPCSVVNVVSVVVVVVSVVVSD

Radius of gyration: 17.31 Å; chains: 1; bounding box: 43×36×35 Å